Protein AF-A0ABD3TL04-F1 (afdb_monomer)

Organism: Sinanodonta woodiana (NCBI:txid1069815)

Structure (mmCIF, N/CA/C/O backbone):
data_AF-A0ABD3TL04-F1
#
_entry.id   AF-A0ABD3TL04-F1
#
loop_
_atom_site.group_PDB
_atom_site.id
_atom_site.type_symbol
_atom_site.label_atom_id
_atom_site.label_alt_id
_atom_site.label_comp_id
_atom_site.label_asym_id
_atom_site.label_entity_id
_atom_site.label_seq_id
_atom_site.pdbx_PDB_ins_code
_atom_site.Cartn_x
_atom_site.Cartn_y
_atom_site.Cartn_z
_atom_site.occupancy
_atom_site.B_iso_or_equiv
_atom_site.auth_seq_id
_atom_site.auth_comp_id
_atom_site.auth_asym_id
_atom_site.auth_atom_id
_atom_site.pdbx_PDB_model_num
ATOM 1 N N . ILE A 1 1 ? -13.444 -5.570 14.500 1.00 87.19 1 ILE A N 1
ATOM 2 C CA . ILE A 1 1 ? -13.921 -5.632 13.096 1.00 87.19 1 ILE A CA 1
ATOM 3 C C . ILE A 1 1 ? -12.722 -5.891 12.197 1.00 87.19 1 ILE A C 1
ATOM 5 O O . ILE A 1 1 ? -11.728 -5.187 12.328 1.00 87.19 1 ILE A O 1
ATOM 9 N N . GLN A 1 2 ? -12.776 -6.906 11.333 1.00 93.62 2 GLN A N 1
ATOM 10 C CA . GLN A 1 2 ? -11.729 -7.114 10.332 1.00 93.62 2 GLN A CA 1
ATOM 11 C C . GLN A 1 2 ? -11.987 -6.207 9.135 1.00 93.62 2 GLN A C 1
ATOM 13 O O . GLN A 1 2 ? -13.091 -6.192 8.598 1.00 93.62 2 GLN A O 1
ATOM 18 N N . MET A 1 3 ? -10.967 -5.460 8.729 1.00 92.75 3 MET A N 1
ATOM 19 C CA . MET A 1 3 ? -11.026 -4.601 7.556 1.00 92.75 3 MET A CA 1
ATOM 20 C C . MET A 1 3 ? -9.966 -5.018 6.554 1.00 92.75 3 MET A C 1
ATOM 22 O O . MET A 1 3 ? -8.822 -5.283 6.925 1.00 92.75 3 MET A O 1
ATOM 26 N N . THR A 1 4 ? -10.371 -5.053 5.288 1.00 95.94 4 THR A N 1
ATOM 27 C CA . THR A 1 4 ? -9.516 -5.370 4.148 1.00 95.94 4 THR A CA 1
ATOM 28 C C . THR A 1 4 ? -9.759 -4.344 3.057 1.00 95.94 4 THR A C 1
ATOM 30 O O . THR A 1 4 ? -10.908 -4.049 2.735 1.00 95.94 4 THR A O 1
ATOM 33 N N . TYR A 1 5 ? -8.685 -3.827 2.471 1.00 94.94 5 TYR A N 1
ATOM 34 C CA . TYR A 1 5 ? -8.757 -2.942 1.314 1.00 94.94 5 TYR A CA 1
ATOM 35 C C . TYR A 1 5 ? -7.700 -3.286 0.268 1.00 94.94 5 TYR A C 1
ATOM 37 O O . TYR A 1 5 ? -6.658 -3.870 0.581 1.00 94.94 5 TYR A O 1
ATOM 45 N N . ARG A 1 6 ? -7.981 -2.873 -0.972 1.00 95.38 6 ARG A N 1
ATOM 46 C CA . ARG A 1 6 ? -7.052 -2.825 -2.104 1.00 95.38 6 ARG A CA 1
ATOM 47 C C . ARG A 1 6 ? -6.990 -1.384 -2.599 1.00 95.38 6 ARG A C 1
ATOM 49 O O . ARG A 1 6 ? -8.030 -0.740 -2.697 1.00 95.38 6 ARG A O 1
ATOM 56 N N . MET A 1 7 ? -5.796 -0.895 -2.904 1.00 92.62 7 MET A N 1
ATOM 57 C CA . MET A 1 7 ? -5.610 0.440 -3.477 1.00 92.62 7 MET A CA 1
ATOM 58 C C . MET A 1 7 ? -4.559 0.421 -4.574 1.00 92.62 7 MET A C 1
ATOM 60 O O . MET A 1 7 ? -3.675 -0.440 -4.554 1.00 92.62 7 MET A O 1
ATOM 64 N N . SER A 1 8 ? -4.651 1.382 -5.493 1.00 92.81 8 SER A N 1
ATOM 65 C CA . SER A 1 8 ? -3.795 1.419 -6.673 1.00 92.81 8 SER A CA 1
ATOM 66 C C . SER A 1 8 ? -3.414 2.836 -7.074 1.00 92.81 8 SER A C 1
ATOM 68 O O . SER A 1 8 ? -4.265 3.525 -7.621 1.00 92.81 8 SER A O 1
ATOM 70 N N . TRP A 1 9 ? -2.159 3.254 -6.886 1.00 90.69 9 TRP A N 1
ATOM 71 C CA . TRP A 1 9 ? -1.670 4.603 -7.232 1.00 90.69 9 TRP A CA 1
ATOM 72 C C . TRP A 1 9 ? -0.727 4.605 -8.437 1.00 90.69 9 TRP A C 1
ATOM 74 O O . TRP A 1 9 ? -0.250 3.561 -8.884 1.00 90.69 9 TRP A O 1
ATOM 84 N N . ARG A 1 10 ? -0.428 5.802 -8.956 1.00 93.06 10 ARG A N 1
ATOM 85 C CA . ARG A 1 10 ? 0.660 6.001 -9.921 1.00 93.06 10 ARG A 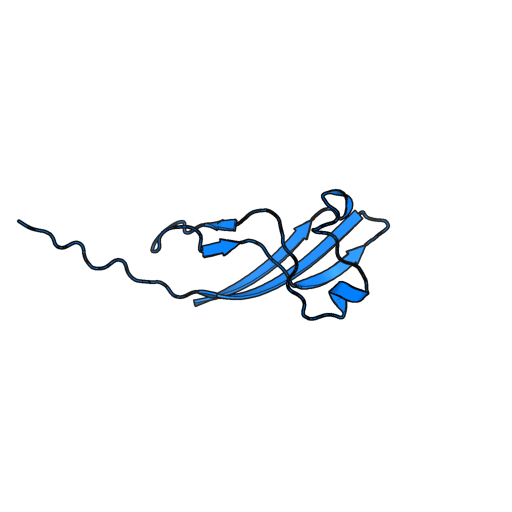CA 1
ATOM 86 C C . ARG A 1 10 ? 2.005 5.710 -9.256 1.00 93.06 10 ARG A C 1
ATOM 88 O O . ARG A 1 10 ? 2.240 6.177 -8.142 1.00 93.06 10 ARG A O 1
ATOM 95 N N . ARG A 1 11 ? 2.905 4.978 -9.922 1.00 91.81 11 ARG A N 1
ATOM 96 C CA . ARG A 1 11 ? 4.260 4.717 -9.382 1.00 91.81 11 ARG A CA 1
ATOM 97 C C . ARG A 1 11 ? 5.087 5.996 -9.347 1.00 91.81 11 ARG A C 1
ATOM 99 O O . ARG A 1 11 ? 5.858 6.202 -8.416 1.00 91.81 11 ARG A O 1
ATOM 106 N N . SER A 1 12 ? 4.882 6.861 -10.332 1.00 92.31 12 SER A N 1
ATOM 107 C CA . SER A 1 12 ? 5.539 8.156 -10.485 1.00 92.31 12 SER A CA 1
ATOM 108 C C . SER A 1 12 ? 5.146 9.190 -9.427 1.00 92.31 12 SER A C 1
ATOM 110 O O . SER A 1 12 ? 5.838 10.195 -9.294 1.00 92.31 12 SER A O 1
ATOM 112 N N . PHE A 1 13 ? 4.081 8.954 -8.649 1.00 88.00 13 PHE A N 1
ATOM 113 C CA . PHE A 1 13 ? 3.621 9.900 -7.630 1.00 88.00 13 PHE A CA 1
ATOM 114 C C . PHE A 1 13 ? 4.675 10.146 -6.540 1.00 88.00 13 PHE A C 1
ATOM 116 O O . PHE A 1 13 ? 4.858 11.277 -6.100 1.00 88.00 13 PHE A O 1
ATOM 123 N N . SER A 1 14 ? 5.374 9.096 -6.094 1.00 85.12 14 SER A N 1
ATOM 124 C CA . SER A 1 14 ? 6.451 9.203 -5.106 1.00 85.12 14 SER A CA 1
ATOM 125 C C . SER A 1 14 ? 7.304 7.936 -5.064 1.00 85.12 14 SER A C 1
ATOM 127 O O . SER A 1 14 ? 6.793 6.813 -5.124 1.00 85.12 14 SER A O 1
ATOM 129 N N . SER A 1 15 ? 8.610 8.109 -4.842 1.00 82.31 15 SER A N 1
ATOM 130 C CA . SER A 1 15 ? 9.551 7.007 -4.607 1.00 82.31 15 SER A CA 1
ATOM 131 C C . SER A 1 15 ? 9.246 6.207 -3.329 1.00 82.31 15 SER A C 1
ATOM 133 O O . SER A 1 15 ? 9.698 5.072 -3.182 1.00 82.31 15 SER A O 1
ATOM 135 N N . ASN A 1 16 ? 8.436 6.740 -2.414 1.00 82.56 16 ASN A N 1
ATOM 136 C CA . ASN A 1 16 ? 8.038 6.023 -1.201 1.00 82.56 16 ASN A CA 1
ATOM 137 C C . ASN A 1 16 ? 6.833 5.099 -1.417 1.00 82.56 16 ASN A C 1
ATOM 139 O O . ASN A 1 16 ? 6.599 4.203 -0.609 1.00 82.56 16 ASN A O 1
ATOM 143 N N . HIS A 1 17 ? 6.101 5.264 -2.521 1.00 82.38 17 HIS A N 1
ATOM 144 C CA . HIS A 1 17 ? 4.818 4.591 -2.746 1.00 82.38 17 HIS A CA 1
ATOM 145 C C . HIS A 1 17 ? 4.863 3.557 -3.881 1.00 82.38 17 HIS A C 1
ATOM 147 O O . HIS A 1 17 ? 3.987 2.700 -3.975 1.00 82.38 17 HIS A O 1
ATOM 153 N N . TYR A 1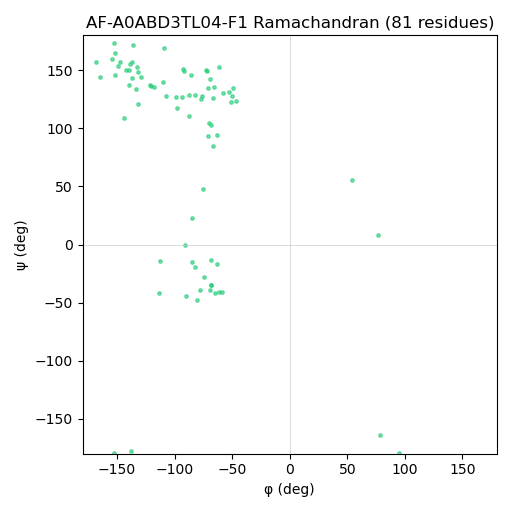 18 ? 5.894 3.556 -4.727 1.00 89.12 18 TYR A N 1
ATOM 154 C CA . TYR A 1 18 ? 5.983 2.558 -5.796 1.00 89.12 18 TYR A CA 1
ATOM 155 C C . TYR A 1 18 ? 6.260 1.141 -5.261 1.00 89.12 18 TYR A C 1
ATOM 157 O O . TYR A 1 18 ? 7.054 0.931 -4.336 1.00 89.12 18 TYR A O 1
ATOM 165 N N . CYS A 1 19 ? 5.641 0.149 -5.898 1.00 92.44 19 CYS A N 1
ATOM 166 C CA . CYS A 1 19 ? 6.030 -1.249 -5.782 1.00 92.44 19 CYS A CA 1
ATOM 167 C C . CYS A 1 19 ? 7.015 -1.637 -6.893 1.00 92.44 19 CYS A C 1
ATOM 169 O O . CYS A 1 19 ? 7.017 -1.087 -8.003 1.00 92.44 19 CYS A O 1
ATOM 171 N N . ASN A 1 20 ? 7.854 -2.610 -6.557 1.00 92.19 20 ASN A N 1
ATOM 172 C CA . ASN A 1 20 ? 8.754 -3.315 -7.456 1.00 92.19 20 ASN A CA 1
ATOM 173 C C . ASN A 1 20 ? 8.721 -4.814 -7.111 1.00 92.19 20 ASN A C 1
ATOM 175 O O . ASN A 1 20 ? 7.982 -5.247 -6.214 1.00 92.19 20 ASN A O 1
ATOM 179 N N . SER A 1 21 ? 9.536 -5.606 -7.807 1.00 92.00 21 SER A N 1
ATOM 180 C CA . SER A 1 21 ? 9.598 -7.053 -7.599 1.00 92.00 21 SER A CA 1
ATOM 181 C C . SER A 1 21 ? 9.980 -7.422 -6.164 1.00 92.00 21 SER A C 1
ATOM 183 O O . SER A 1 21 ? 9.352 -8.308 -5.590 1.00 92.00 21 SER A O 1
ATOM 185 N N . SER A 1 22 ? 10.929 -6.709 -5.539 1.00 92.69 22 SER A N 1
ATOM 186 C CA . SER A 1 22 ? 11.309 -6.985 -4.146 1.00 92.69 22 SER A CA 1
ATOM 187 C C . SER A 1 22 ? 10.170 -6.704 -3.168 1.00 92.69 22 SER A C 1
ATOM 189 O O . SER A 1 22 ? 9.913 -7.534 -2.302 1.00 92.69 22 SER A O 1
ATOM 191 N N . HIS A 1 23 ? 9.432 -5.602 -3.342 1.00 93.00 23 HIS A N 1
ATOM 192 C CA . HIS A 1 23 ? 8.306 -5.263 -2.468 1.00 93.00 23 HIS A CA 1
ATOM 193 C C . HIS A 1 23 ? 7.134 -6.237 -2.625 1.00 93.00 23 HIS A C 1
ATOM 195 O O . HIS A 1 23 ? 6.446 -6.519 -1.657 1.00 93.00 23 HIS A O 1
ATOM 201 N N . SER A 1 24 ? 6.892 -6.747 -3.836 1.00 87.75 24 SER A N 1
ATOM 202 C CA . SER A 1 24 ? 5.793 -7.697 -4.088 1.00 87.75 24 SER A CA 1
ATOM 203 C C . SER A 1 24 ? 6.115 -9.096 -3.553 1.00 87.75 24 SER A C 1
ATOM 205 O O . SER A 1 24 ? 5.221 -9.854 -3.190 1.00 87.75 24 SER A O 1
ATOM 207 N N . SER A 1 25 ? 7.405 -9.439 -3.484 1.00 89.50 25 SER A N 1
ATOM 208 C CA . SER A 1 25 ? 7.882 -10.674 -2.854 1.00 89.50 25 SER A CA 1
ATOM 209 C C . SER A 1 25 ? 8.023 -10.573 -1.332 1.00 89.50 25 SER A C 1
ATOM 211 O O . SER A 1 25 ? 8.085 -11.597 -0.651 1.00 89.50 25 SER A O 1
ATOM 213 N N . SER A 1 26 ? 8.091 -9.354 -0.787 1.00 86.00 26 SER A N 1
ATOM 214 C CA . SER A 1 26 ? 8.177 -9.122 0.649 1.00 86.00 26 SER A CA 1
ATOM 215 C C . SER A 1 26 ? 6.780 -8.942 1.242 1.00 86.00 26 SER A C 1
ATOM 217 O O . SER A 1 26 ? 5.857 -8.434 0.616 1.00 86.00 26 SER A O 1
ATOM 219 N N . ASN A 1 27 ? 6.606 -9.333 2.503 1.00 85.31 27 ASN A N 1
ATOM 220 C CA . ASN A 1 27 ? 5.376 -9.041 3.247 1.00 85.31 27 ASN A CA 1
ATOM 221 C C . ASN A 1 27 ? 5.426 -7.640 3.900 1.00 85.31 27 ASN A C 1
ATOM 223 O O . ASN A 1 27 ? 4.768 -7.394 4.919 1.00 85.31 27 ASN A O 1
ATOM 227 N N . GLU A 1 28 ? 6.265 -6.752 3.358 1.00 91.25 28 GLU A N 1
ATOM 228 C CA . GLU A 1 28 ? 6.539 -5.420 3.887 1.00 91.25 28 GLU A CA 1
ATOM 229 C C . GLU A 1 28 ? 5.333 -4.508 3.678 1.00 91.25 28 GLU A C 1
ATOM 231 O O . GLU A 1 28 ? 4.725 -4.461 2.606 1.00 91.25 28 GLU A O 1
ATOM 236 N N . LEU A 1 29 ? 4.982 -3.770 4.727 1.00 92.62 29 LEU A N 1
ATOM 237 C CA . LEU A 1 29 ? 3.939 -2.765 4.652 1.00 92.62 29 LEU A CA 1
ATOM 238 C C . LEU A 1 29 ? 4.559 -1.444 4.191 1.00 92.62 29 LEU A C 1
ATOM 240 O O . LEU A 1 29 ? 5.311 -0.815 4.932 1.00 92.62 29 LEU A O 1
ATOM 244 N N . ARG A 1 30 ? 4.231 -1.030 2.971 1.00 90.69 30 ARG A N 1
ATOM 245 C CA . ARG A 1 30 ? 4.665 0.236 2.385 1.00 90.69 30 ARG A CA 1
ATOM 246 C C . ARG A 1 30 ? 3.710 1.355 2.800 1.00 90.69 30 ARG A C 1
ATOM 248 O O . ARG A 1 30 ? 2.509 1.097 2.934 1.00 90.69 30 ARG A O 1
ATOM 255 N N . PRO A 1 31 ? 4.208 2.586 3.001 1.00 88.75 31 PRO A N 1
ATOM 256 C CA . PRO A 1 31 ? 3.331 3.727 3.204 1.00 88.75 31 PRO A CA 1
ATOM 257 C C . PRO A 1 31 ? 2.454 3.926 1.961 1.00 88.75 31 PRO A C 1
ATOM 259 O O . PRO A 1 31 ? 2.828 3.551 0.849 1.00 88.75 31 PRO A O 1
ATOM 262 N N . GLY A 1 32 ? 1.281 4.504 2.166 1.00 86.44 32 GLY A N 1
ATOM 263 C CA . GLY A 1 32 ? 0.432 4.998 1.096 1.00 86.44 32 GLY A CA 1
ATOM 264 C C . GLY A 1 32 ? -0.115 6.362 1.469 1.00 86.44 32 GLY A C 1
ATOM 265 O O . GLY A 1 32 ? 0.052 6.822 2.598 1.00 86.44 32 GLY A O 1
ATOM 266 N N . GLU A 1 33 ? -0.761 7.006 0.507 1.00 87.25 33 GLU A N 1
ATOM 267 C CA . GLU A 1 33 ? -1.305 8.347 0.697 1.00 87.25 33 GLU A CA 1
ATOM 268 C C . GLU A 1 33 ? -2.727 8.287 1.274 1.00 87.25 33 GLU A C 1
ATOM 270 O O . GLU A 1 33 ? -3.597 7.615 0.713 1.00 87.25 33 GLU A O 1
ATOM 275 N N . GLY A 1 34 ? -2.967 9.032 2.357 1.00 89.94 34 GLY A N 1
ATOM 276 C CA . GLY A 1 34 ? -4.277 9.202 2.990 1.00 89.94 34 GLY A CA 1
ATOM 277 C C . GLY A 1 34 ? -4.556 8.253 4.159 1.00 89.94 34 GLY A C 1
ATOM 278 O O . GLY A 1 34 ? -3.735 7.415 4.535 1.00 89.94 34 GLY A O 1
ATOM 279 N N . SER A 1 35 ? -5.753 8.380 4.733 1.00 93.12 35 SER A N 1
ATOM 280 C CA . SER A 1 35 ? -6.171 7.610 5.909 1.00 93.12 35 SER A CA 1
ATOM 281 C C . SER A 1 35 ? -7.645 7.212 5.809 1.00 93.12 35 SER A C 1
ATOM 283 O O . SER A 1 35 ? -8.465 7.927 5.231 1.00 93.12 35 SER A O 1
ATOM 285 N N . LEU A 1 36 ? -8.003 6.075 6.408 1.00 91.81 36 LEU A N 1
ATOM 286 C CA . LEU A 1 36 ? -9.395 5.738 6.690 1.00 91.81 36 LEU A CA 1
ATOM 287 C C . LEU A 1 36 ? -9.848 6.539 7.909 1.00 91.81 36 LEU A C 1
ATOM 289 O O . LEU A 1 36 ? -9.227 6.466 8.970 1.00 91.81 36 LEU A O 1
ATOM 293 N N . ILE A 1 37 ? -10.937 7.285 7.759 1.00 92.19 37 ILE A N 1
ATOM 294 C CA . ILE A 1 37 ? -11.520 8.107 8.820 1.00 92.19 37 ILE A CA 1
ATOM 295 C C . ILE A 1 37 ? -12.840 7.477 9.237 1.00 92.19 37 ILE A C 1
ATOM 297 O O . ILE A 1 37 ? -13.603 6.996 8.396 1.00 92.19 37 ILE A O 1
ATOM 301 N N . CYS A 1 38 ? -13.112 7.474 10.538 1.00 89.06 38 CYS A N 1
ATOM 302 C CA . CYS A 1 38 ? -14.410 7.046 11.015 1.00 89.06 38 CYS A CA 1
ATOM 303 C C . CYS A 1 38 ? -15.505 8.030 10.575 1.00 89.06 38 CYS A C 1
ATOM 305 O O . CYS A 1 38 ? -15.418 9.222 10.862 1.00 89.06 38 CYS A O 1
ATOM 307 N N . SER A 1 39 ? -16.553 7.525 9.922 1.00 87.75 39 SER A N 1
ATOM 308 C CA . SER A 1 39 ? -17.711 8.333 9.530 1.00 87.75 39 SER A CA 1
ATOM 309 C C . SER A 1 39 ? -18.811 8.356 10.595 1.00 87.75 39 SER A C 1
ATOM 311 O O . SER A 1 39 ? -19.364 9.416 10.872 1.00 87.75 39 SER A O 1
ATOM 313 N N . GLN A 1 40 ? -19.150 7.204 11.183 1.00 85.94 40 GLN A N 1
ATOM 314 C CA . GLN A 1 40 ? -20.210 7.051 12.185 1.00 85.94 40 GLN A CA 1
ATOM 315 C C . GLN A 1 40 ? -19.902 5.876 13.126 1.00 85.94 40 GLN A C 1
ATOM 317 O O . GLN A 1 40 ? -19.358 4.861 12.697 1.00 85.94 40 GLN A O 1
ATOM 322 N N . GLY A 1 41 ? -20.279 5.992 14.405 1.00 80.88 41 GLY A N 1
ATOM 323 C CA . GLY A 1 41 ? -20.146 4.904 15.390 1.00 80.88 41 GLY A CA 1
ATOM 324 C C . GLY A 1 41 ? -18.728 4.670 15.936 1.00 80.88 41 GLY A C 1
ATOM 325 O O . GLY A 1 41 ? -18.499 3.700 16.654 1.00 80.88 41 GLY A O 1
ATOM 326 N N . CYS A 1 42 ? -17.785 5.552 15.615 1.00 84.31 42 CYS A N 1
ATOM 327 C CA . CYS A 1 42 ? -16.421 5.606 16.144 1.00 84.31 42 CYS A CA 1
ATOM 328 C C . CYS A 1 42 ? -15.896 7.055 16.083 1.00 84.31 42 CYS A C 1
ATOM 330 O O . CYS A 1 42 ? -16.608 7.962 15.649 1.00 84.31 42 CYS A O 1
ATOM 332 N N . SER A 1 43 ? -14.655 7.285 16.513 1.00 84.69 43 SER A N 1
ATOM 333 C CA . SER A 1 43 ? -13.999 8.592 16.446 1.00 84.69 43 SER A CA 1
ATOM 334 C C . SER A 1 43 ? -12.593 8.490 15.848 1.00 84.69 43 SER A C 1
ATOM 336 O O . SER A 1 43 ? -11.894 7.491 16.017 1.00 84.69 43 SER A O 1
ATOM 338 N N . GLY A 1 44 ? -12.179 9.550 15.147 1.00 89.19 44 GLY A N 1
ATOM 339 C CA . GLY A 1 44 ? -10.803 9.747 14.690 1.00 89.19 44 GLY A CA 1
ATOM 340 C C . GLY A 1 44 ? -10.377 8.953 13.448 1.00 89.19 44 GLY A C 1
ATOM 341 O O . GLY A 1 44 ? -11.193 8.454 12.666 1.00 89.19 44 GLY A O 1
ATOM 342 N N . ILE A 1 45 ? -9.055 8.897 13.259 1.00 90.69 45 ILE A N 1
ATOM 343 C CA . ILE A 1 45 ? -8.400 8.129 12.197 1.00 90.69 45 ILE A CA 1
ATOM 344 C C . ILE A 1 45 ? -8.410 6.653 12.585 1.00 90.69 45 ILE A C 1
ATOM 346 O O . ILE A 1 45 ? -7.959 6.267 13.661 1.00 90.69 45 ILE A O 1
ATOM 350 N N . VAL A 1 46 ? -8.906 5.825 11.675 1.00 91.00 46 VAL A N 1
ATOM 351 C CA . VAL A 1 46 ? -8.969 4.374 11.828 1.00 91.00 46 VAL A CA 1
ATOM 352 C C . VAL A 1 46 ? -7.613 3.744 11.508 1.00 91.00 46 VAL A C 1
ATOM 354 O O . VAL A 1 46 ? -7.125 2.901 12.257 1.00 91.00 46 VAL A O 1
ATOM 357 N N . THR A 1 47 ? -7.003 4.134 10.386 1.00 92.25 47 THR A N 1
ATOM 358 C CA . THR A 1 47 ? -5.630 3.759 10.015 1.00 92.25 47 THR A CA 1
ATOM 359 C C . THR A 1 47 ? -5.143 4.593 8.833 1.00 92.25 47 THR A C 1
ATOM 361 O O . THR A 1 47 ? -5.955 5.025 8.015 1.00 92.25 47 THR A O 1
ATOM 364 N N . ASP A 1 48 ? -3.829 4.728 8.677 1.00 92.88 48 ASP A N 1
ATOM 365 C CA . ASP A 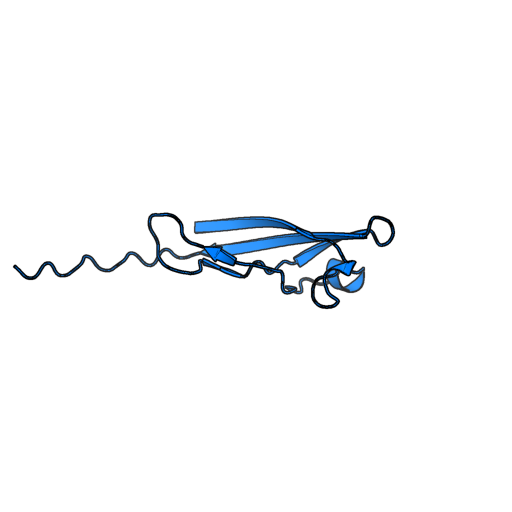1 48 ? -3.233 5.204 7.428 1.00 92.88 48 ASP A CA 1
ATOM 366 C C . ASP A 1 48 ? -3.336 4.146 6.325 1.00 92.88 48 ASP A C 1
ATOM 368 O O . ASP A 1 48 ? -3.310 2.932 6.580 1.00 92.88 48 ASP A O 1
ATOM 372 N N . LEU A 1 49 ? -3.439 4.607 5.079 1.00 92.62 49 LEU A N 1
ATOM 373 C CA . LEU A 1 49 ? -3.597 3.788 3.878 1.00 92.62 49 LEU A CA 1
ATOM 374 C C . LEU A 1 49 ? -2.290 3.103 3.449 1.00 92.62 49 LEU A C 1
ATOM 376 O O . LEU A 1 49 ? -1.921 3.100 2.284 1.00 92.62 49 LEU A O 1
ATOM 380 N N . ALA A 1 50 ? -1.585 2.479 4.386 1.00 93.69 50 ALA A N 1
ATOM 381 C CA . ALA A 1 50 ? -0.425 1.648 4.093 1.00 93.69 50 ALA A CA 1
ATOM 382 C C . ALA A 1 50 ? -0.842 0.314 3.442 1.00 93.69 50 ALA A C 1
ATOM 384 O O . ALA A 1 50 ? -1.904 -0.226 3.734 1.00 93.69 50 ALA A O 1
ATOM 385 N N . TYR A 1 51 ? -0.017 -0.281 2.590 1.00 94.19 51 TYR A N 1
ATOM 386 C CA . TYR A 1 51 ? -0.382 -1.507 1.873 1.00 94.19 51 TYR A CA 1
ATOM 387 C C . TYR A 1 51 ? 0.812 -2.412 1.626 1.00 94.19 51 TYR A C 1
ATOM 389 O O . TYR A 1 51 ? 1.960 -1.983 1.607 1.00 94.19 51 TYR A O 1
ATOM 397 N N . ARG A 1 52 ? 0.530 -3.698 1.429 1.00 95.56 52 ARG A N 1
ATOM 398 C CA . ARG A 1 52 ? 1.499 -4.671 0.932 1.00 95.56 52 ARG A CA 1
ATOM 399 C C . ARG A 1 52 ? 1.356 -4.769 -0.568 1.00 95.56 52 ARG A C 1
ATOM 401 O O . ARG A 1 52 ? 0.245 -4.970 -1.060 1.00 95.56 52 ARG A O 1
ATOM 408 N N . CYS A 1 53 ? 2.462 -4.594 -1.269 1.00 95.00 53 CYS A N 1
ATOM 409 C CA . CYS A 1 53 ? 2.508 -4.677 -2.718 1.00 95.00 53 CYS A CA 1
ATOM 410 C C . CYS A 1 53 ? 2.013 -6.041 -3.196 1.00 95.00 53 CYS A C 1
ATOM 412 O O . CYS A 1 53 ? 2.461 -7.067 -2.695 1.00 95.00 53 CYS A O 1
ATOM 414 N N . THR A 1 54 ? 1.096 -6.046 -4.159 1.00 95.44 54 THR A N 1
ATOM 415 C CA . THR A 1 54 ? 0.673 -7.278 -4.836 1.00 95.44 54 THR A CA 1
ATOM 416 C C . THR A 1 54 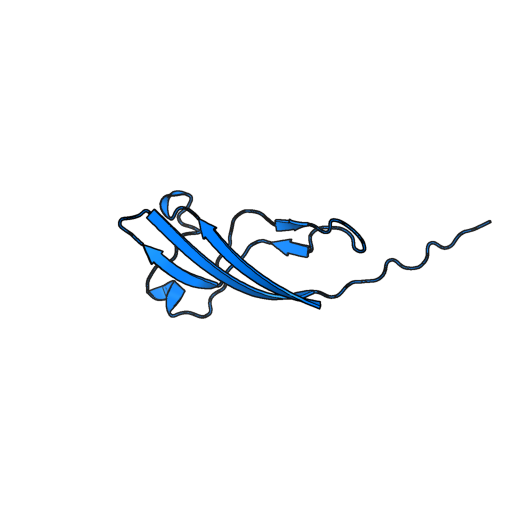? 1.097 -7.268 -6.293 1.00 95.44 54 THR A C 1
ATOM 418 O O . THR A 1 54 ? 1.578 -8.278 -6.786 1.00 95.44 54 THR A O 1
ATOM 421 N N . ASP A 1 55 ? 0.953 -6.126 -6.970 1.00 94.25 55 ASP A N 1
ATOM 422 C CA . ASP A 1 55 ? 1.163 -6.012 -8.411 1.00 94.25 55 ASP A CA 1
ATOM 423 C C . ASP A 1 55 ? 1.682 -4.612 -8.766 1.00 94.25 55 ASP A C 1
ATOM 425 O O . ASP A 1 55 ? 1.393 -3.634 -8.068 1.00 94.25 55 ASP A O 1
ATOM 429 N N . PHE A 1 56 ? 2.408 -4.485 -9.876 1.00 95.19 56 PHE A N 1
ATOM 430 C CA . PHE A 1 56 ? 2.817 -3.193 -10.427 1.00 95.19 56 PHE A CA 1
ATOM 431 C C . PHE A 1 56 ? 3.061 -3.281 -11.936 1.00 95.19 56 PHE A C 1
ATOM 433 O O . PHE A 1 56 ? 3.334 -4.355 -12.466 1.00 95.19 56 PHE A O 1
ATOM 440 N N . SER A 1 57 ? 3.017 -2.132 -12.608 1.00 95.06 57 SER A N 1
ATOM 441 C CA . SER A 1 57 ? 3.395 -1.970 -14.010 1.00 95.06 57 SER A CA 1
ATOM 442 C C . SER A 1 57 ? 4.325 -0.773 -14.161 1.00 95.06 57 SER A C 1
ATOM 444 O O . SER A 1 57 ? 3.986 0.355 -13.795 1.00 95.06 57 SER A O 1
ATOM 446 N N . GLU A 1 58 ? 5.524 -1.029 -14.683 1.00 93.50 58 GLU A N 1
ATOM 447 C CA . GLU A 1 58 ? 6.497 0.013 -15.022 1.00 93.50 58 GLU A CA 1
ATOM 448 C C . GLU A 1 58 ? 6.055 0.851 -16.214 1.00 93.50 58 GLU A C 1
ATOM 450 O O . GLU A 1 58 ? 6.214 2.068 -16.197 1.00 93.50 58 GLU A O 1
ATOM 455 N N . THR A 1 59 ? 5.465 0.203 -17.214 1.00 96.38 59 THR A N 1
ATOM 456 C CA . THR A 1 59 ? 5.061 0.828 -18.474 1.00 96.38 59 THR A CA 1
ATOM 457 C C . THR A 1 59 ? 3.766 1.615 -18.340 1.00 96.38 59 THR A C 1
ATOM 459 O O . THR A 1 59 ? 3.648 2.701 -18.898 1.00 96.38 59 THR A O 1
ATOM 462 N N . GLU A 1 60 ? 2.800 1.100 -17.584 1.00 96.50 60 GLU A N 1
ATOM 463 C CA . GLU A 1 60 ? 1.505 1.762 -17.386 1.00 96.50 60 GLU A CA 1
ATOM 464 C C . GLU A 1 60 ? 1.495 2.695 -16.166 1.00 96.50 60 GLU A C 1
ATOM 466 O O . GLU A 1 60 ? 0.482 3.340 -15.887 1.00 96.50 60 GLU A O 1
ATOM 471 N N . ASP A 1 61 ? 2.622 2.780 -15.452 1.00 95.25 61 ASP A N 1
ATOM 472 C CA . ASP A 1 61 ? 2.829 3.641 -14.291 1.00 95.25 61 ASP 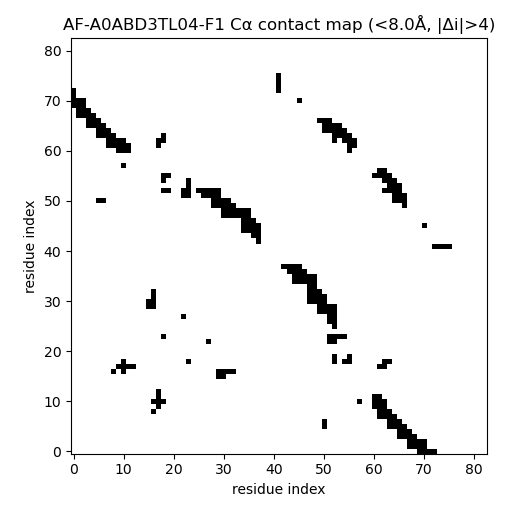A CA 1
ATOM 473 C C . ASP A 1 61 ? 1.763 3.436 -13.205 1.00 95.25 61 ASP A C 1
ATOM 475 O O . ASP A 1 61 ? 1.083 4.375 -12.789 1.00 95.25 61 ASP A O 1
ATOM 479 N N . TRP A 1 62 ? 1.586 2.199 -12.739 1.00 94.69 62 TRP A N 1
ATOM 480 C CA . TRP A 1 62 ? 0.684 1.915 -11.623 1.00 94.69 62 TRP A CA 1
ATOM 481 C C . TRP A 1 62 ? 1.247 0.879 -10.663 1.00 94.69 62 TRP A C 1
ATOM 483 O O . TRP A 1 62 ? 2.025 -0.003 -11.017 1.00 94.69 62 TRP A O 1
ATOM 493 N N . THR A 1 63 ? 0.851 1.011 -9.407 1.00 94.56 63 THR A N 1
ATOM 494 C CA . THR A 1 63 ? 1.190 0.112 -8.315 1.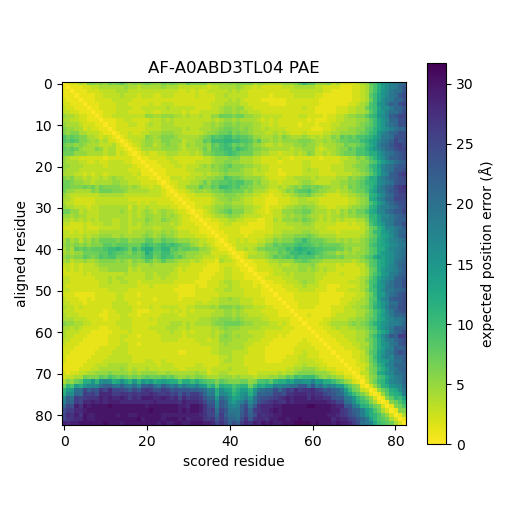00 94.56 63 THR A CA 1
ATOM 495 C C . THR A 1 63 ? -0.079 -0.286 -7.604 1.00 94.56 63 THR A C 1
ATOM 497 O O . THR A 1 63 ? -0.972 0.543 -7.485 1.00 94.56 63 THR A O 1
ATOM 500 N N . THR A 1 64 ? -0.171 -1.519 -7.121 1.00 95.12 64 THR A N 1
ATOM 501 C CA . THR A 1 64 ? -1.339 -1.998 -6.387 1.00 95.12 64 THR A CA 1
ATOM 502 C C . THR A 1 64 ? -0.922 -2.801 -5.170 1.00 95.12 64 THR A C 1
ATOM 504 O O . THR A 1 64 ? 0.054 -3.552 -5.199 1.00 95.12 64 THR A O 1
ATOM 507 N N . GLY A 1 65 ? -1.686 -2.659 -4.093 1.00 95.25 65 GLY A N 1
ATOM 508 C CA . GLY A 1 65 ? -1.468 -3.435 -2.890 1.00 95.25 65 GLY A CA 1
ATOM 509 C C . GLY A 1 65 ? -2.718 -3.637 -2.059 1.00 95.25 65 GLY A C 1
ATOM 510 O O . GLY A 1 65 ? -3.780 -3.074 -2.333 1.00 95.25 65 GLY A O 1
ATOM 511 N N . THR A 1 66 ? -2.577 -4.461 -1.027 1.00 96.31 66 THR A N 1
ATOM 512 C CA . THR A 1 66 ? -3.657 -4.787 -0.095 1.00 96.31 66 THR A CA 1
ATOM 513 C C . THR A 1 66 ? -3.203 -4.678 1.351 1.00 96.31 66 THR A C 1
ATOM 515 O O . THR A 1 66 ? -2.029 -4.867 1.678 1.00 96.31 66 THR 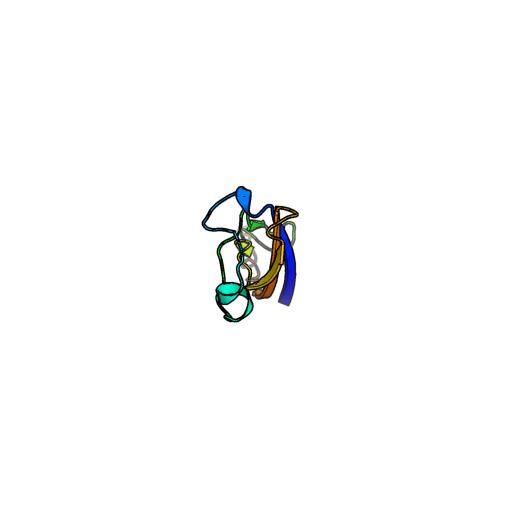A O 1
ATOM 518 N N . ARG A 1 67 ? -4.142 -4.399 2.252 1.00 96.00 67 ARG A N 1
ATOM 519 C CA . ARG A 1 67 ? -3.918 -4.549 3.689 1.00 96.00 67 ARG A CA 1
ATOM 520 C C . ARG A 1 67 ? -5.158 -5.122 4.335 1.00 96.00 67 ARG A C 1
ATOM 522 O O . ARG A 1 67 ? -6.270 -4.673 4.075 1.00 96.00 67 ARG A O 1
ATOM 529 N N . THR A 1 68 ? -4.918 -6.061 5.237 1.00 95.94 68 THR A N 1
ATOM 530 C CA . THR A 1 68 ? -5.904 -6.562 6.186 1.00 95.94 68 THR A CA 1
ATOM 531 C C . THR A 1 68 ? -5.424 -6.259 7.596 1.00 95.94 68 THR A C 1
ATOM 533 O O . THR A 1 68 ? -4.245 -6.453 7.906 1.00 95.94 68 THR A O 1
ATOM 536 N N . PHE A 1 69 ? -6.325 -5.770 8.441 1.00 93.94 69 PHE A N 1
ATOM 537 C CA . PHE A 1 69 ? -6.057 -5.489 9.848 1.00 93.94 69 PHE A CA 1
ATOM 538 C C . PHE A 1 69 ? -7.333 -5.614 10.685 1.00 93.94 69 PHE A C 1
ATOM 540 O O . PHE A 1 69 ? -8.449 -5.657 10.162 1.00 93.94 69 PHE A O 1
ATOM 547 N N . LEU A 1 70 ? -7.155 -5.696 12.001 1.00 92.75 70 LEU A N 1
ATOM 548 C CA . LEU A 1 70 ? -8.249 -5.674 12.962 1.00 92.75 70 LEU A CA 1
ATOM 549 C C . LEU A 1 70 ? -8.385 -4.261 13.528 1.00 92.75 70 LEU A C 1
ATOM 551 O O . LEU A 1 70 ? -7.416 -3.697 14.029 1.00 92.75 70 LEU A O 1
ATOM 555 N N . TYR A 1 71 ? -9.591 -3.709 13.455 1.00 87.94 71 TYR A N 1
ATOM 556 C CA . TYR A 1 71 ? -9.957 -2.459 14.105 1.00 87.94 71 TYR A CA 1
ATOM 557 C C . TYR A 1 71 ? -10.870 -2.729 15.292 1.00 87.94 71 TYR A C 1
ATOM 559 O O . TYR A 1 71 ? -11.899 -3.406 15.165 1.00 87.94 71 TYR A O 1
ATOM 567 N N . ASN A 1 72 ? -10.488 -2.189 16.442 1.00 84.75 72 ASN A N 1
ATOM 568 C CA . ASN A 1 72 ? -11.261 -2.287 17.665 1.00 84.75 72 ASN A CA 1
ATOM 569 C C . ASN A 1 72 ? -12.060 -1.001 17.824 1.00 84.75 72 ASN A C 1
ATOM 571 O O . ASN A 1 72 ? -11.485 0.075 17.965 1.00 84.75 72 ASN A O 1
ATOM 575 N N . LEU A 1 73 ? -13.386 -1.129 17.810 1.00 77.62 73 LEU A N 1
ATOM 576 C CA . LEU A 1 73 ? -14.261 -0.046 18.224 1.00 77.62 73 LEU A CA 1
ATOM 577 C C . LEU A 1 73 ? -14.065 0.132 19.727 1.00 77.62 73 LEU A C 1
ATOM 579 O O . LEU A 1 73 ? -14.568 -0.663 20.519 1.00 77.62 73 LEU A O 1
ATOM 583 N N . THR A 1 74 ? -13.318 1.149 20.137 1.00 69.06 74 THR A N 1
ATOM 584 C CA . THR A 1 74 ? -13.471 1.661 21.494 1.00 69.06 74 THR A CA 1
ATOM 585 C C . THR A 1 74 ? -14.829 2.345 21.529 1.00 69.06 74 THR A C 1
ATOM 587 O O . THR A 1 74 ? -14.993 3.416 20.946 1.00 69.06 74 THR A O 1
ATOM 590 N N . THR A 1 75 ? -15.825 1.706 22.144 1.00 54.16 75 THR A N 1
ATOM 591 C CA . THR A 1 75 ? -17.076 2.383 22.503 1.00 54.16 75 THR A CA 1
ATOM 592 C C . THR A 1 75 ? -16.715 3.671 23.239 1.00 54.16 75 THR A C 1
ATOM 594 O O . THR A 1 75 ? -15.945 3.588 24.203 1.00 54.16 75 THR A O 1
ATOM 597 N N . PRO A 1 76 ? -17.233 4.845 22.831 1.00 49.50 76 PRO A N 1
ATOM 598 C CA . PRO A 1 76 ? -17.178 6.009 23.698 1.00 49.50 76 PRO A CA 1
ATOM 599 C C . PRO A 1 76 ? -17.787 5.589 25.036 1.00 49.50 76 PRO A C 1
ATOM 601 O O . PRO A 1 76 ? -18.838 4.939 25.052 1.00 49.50 76 PRO A O 1
ATOM 604 N N . SER A 1 77 ? -17.114 5.889 26.150 1.00 44.66 77 SER A N 1
ATOM 605 C CA . SER A 1 77 ? -17.752 5.770 27.461 1.00 44.66 77 SER A CA 1
ATOM 606 C C . SER A 1 77 ? -19.096 6.496 27.383 1.00 44.66 77 SER A C 1
ATOM 608 O O . SER A 1 77 ? -19.102 7.601 26.827 1.00 44.66 77 SER A O 1
ATOM 610 N N . PRO A 1 78 ? -20.210 5.929 27.885 1.00 47.34 78 PRO A N 1
ATOM 611 C CA . PRO A 1 78 ? -21.443 6.694 27.980 1.00 47.34 78 PRO A CA 1
ATOM 612 C C . PRO A 1 78 ? -21.095 7.996 28.697 1.00 47.34 78 PRO A C 1
ATOM 614 O O . PRO A 1 78 ? -20.484 7.958 29.769 1.00 47.34 78 PRO A O 1
ATOM 617 N N . GLU A 1 79 ? -21.366 9.126 28.040 1.00 48.84 79 GLU A N 1
ATOM 618 C CA . GLU A 1 79 ? -21.203 10.438 28.647 1.00 48.84 79 GLU A CA 1
ATOM 619 C C . GLU A 1 79 ? -21.843 10.368 30.030 1.00 48.84 79 GLU A C 1
ATOM 621 O O . GLU A 1 79 ? -23.002 9.964 30.168 1.00 48.84 79 GLU A O 1
ATOM 626 N N . ILE A 1 80 ? -21.069 10.690 31.067 1.00 46.62 80 ILE A N 1
ATOM 627 C CA . ILE A 1 80 ? -21.641 10.938 32.381 1.00 46.62 80 ILE A CA 1
ATOM 628 C C . ILE A 1 80 ? -22.529 12.164 32.182 1.00 46.62 80 ILE A C 1
ATOM 630 O O . ILE A 1 80 ? -22.057 13.299 32.203 1.00 46.62 80 ILE A O 1
ATOM 634 N N . SER A 1 81 ? -23.811 11.917 31.929 1.00 43.06 81 SER A N 1
ATOM 635 C CA . SER A 1 81 ? -24.860 12.918 31.980 1.00 43.06 81 SER A CA 1
ATOM 636 C C . SER A 1 81 ? -24.983 13.325 33.445 1.00 43.06 81 SER A C 1
ATOM 638 O O . SER A 1 81 ? -25.756 12.740 34.199 1.00 43.06 81 SER A O 1
ATOM 640 N N . LEU A 1 82 ? -24.149 14.274 33.874 1.00 47.19 82 LEU A N 1
ATOM 641 C CA . LEU A 1 82 ? -24.364 15.004 35.115 1.00 47.19 82 LEU A CA 1
ATOM 642 C C . LEU A 1 82 ? -25.562 15.929 34.876 1.00 47.19 82 LEU A C 1
ATOM 644 O O . LEU A 1 82 ? -25.412 17.017 34.321 1.00 47.19 82 LEU A O 1
ATOM 648 N N . MET A 1 83 ? -26.751 15.439 35.234 1.00 44.91 83 MET A N 1
ATOM 649 C CA . MET A 1 83 ? -27.844 16.288 35.714 1.00 44.91 83 MET A CA 1
ATOM 650 C C . MET A 1 83 ? -27.717 16.442 37.224 1.00 44.91 83 MET A C 1
ATOM 652 O O . MET A 1 83 ? -27.372 15.432 37.881 1.00 44.91 83 MET A O 1
#

Nearest PDB structures (foldseek):
  1yln-assembly1_A-2  TM=4.730E-01  e=7.659E+00  Vibrio cholerae O1
  6f44-assembly1_G  TM=2.799E-01  e=2.245E+00  Saccharomyces cerevisiae S288C

Sequence (83 aa):
IQMTYRMSWRRSFSSNHYCNSSHSSSNELRPGEGSLICSQGCSGIVTDLAYRCTDFSETEDWTTGTRTFLYNLTTPSPEISLM

Mean predicted aligned error: 7.03 Å

Radius of gyration: 16.99 Å; Cα contacts (8 Å, |Δi|>4): 146; chains: 1; bounding box: 39×27×54 Å

Secondary struc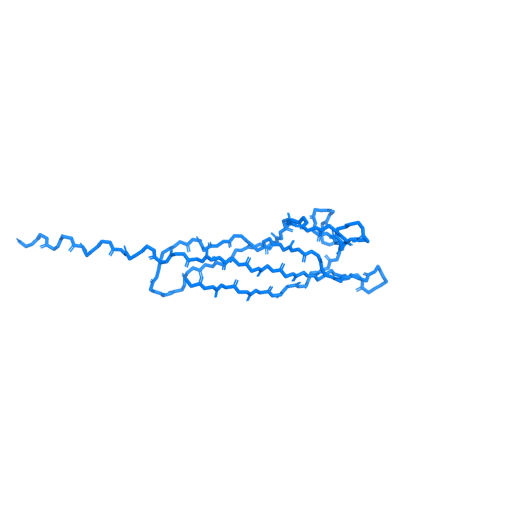ture (DSSP, 8-state):
-EEEEEEEE-GGG-TTT---HHHHHS--EE--S-EEE--SSS-SEEEE--EEEEEEETTTTEEEEEEEEE----PPPPP----

pLDDT: mean 86.01, std 14.29, range [43.06, 96.5]

Solvent-accessible surface area (backbone atoms only — not comparable to full-atom values): 5073 Å² total; per-residue (Å²): 87,83,47,74,52,73,54,72,49,53,30,84,78,35,92,72,56,44,49,51,74,69,42,41,74,36,92,50,76,36,60,46,84,61,63,45,62,50,87,72,96,54,76,58,74,73,45,67,44,43,26,25,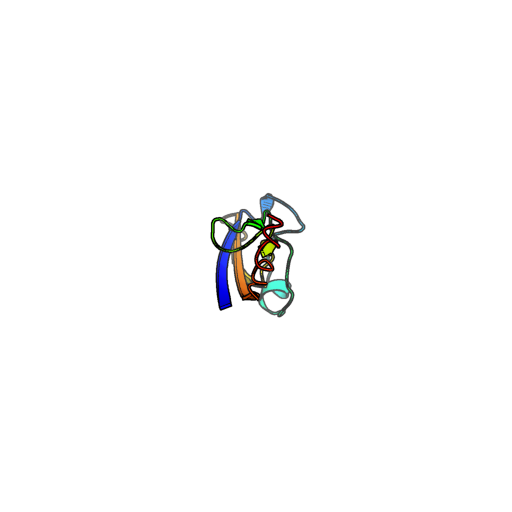31,68,48,64,40,85,87,79,40,32,17,31,24,38,40,74,50,78,47,78,79,70,73,76,72,78,76,82,78,84,122

Foldseek 3Di:
DKDKDKDKDFLVPDVQPHDDPVQLVDQDWTFDDDFDADDPQAHGTQGGPIFRWNDDDPVVRMTMGMDIDDTDGPGDDPPPPPD